Protein AF-A0A523PJ08-F1 (afdb_monomer_lite)

Foldseek 3Di:
DVCPPDDDDDPVVDPDDDDDDPEAEAALCLVDDPPDDDPHDPPHHYYVHDDPQDPVNVCVVSVNDD

Secondary structure (DSSP, 8-state):
---TT-----GGG--SPPPPPS--EE--GGGS-TTPPP-PPTT-EE-SS--SS-HHHHHHHTT---

pLDDT: mean 90.4, std 8.82, range [63.31, 98.0]

Structure (mmCIF, N/CA/C/O backbone):
data_AF-A0A523PJ08-F1
#
_entry.id   AF-A0A523PJ08-F1
#
loop_
_atom_site.group_PDB
_atom_site.id
_atom_site.type_symbol
_atom_site.label_atom_id
_atom_site.label_alt_id
_atom_site.label_comp_id
_atom_site.label_asym_id
_atom_site.label_entity_id
_atom_site.label_seq_id
_atom_site.pdbx_PDB_ins_code
_atom_site.Ca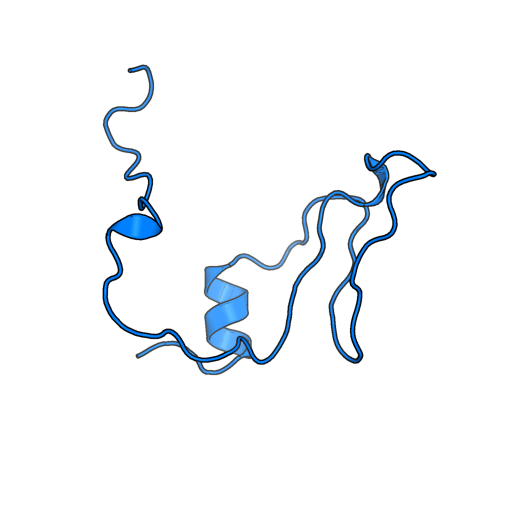rtn_x
_atom_site.Cartn_y
_atom_site.Cartn_z
_atom_site.occupancy
_atom_site.B_iso_or_equiv
_atom_site.auth_seq_id
_atom_site.auth_comp_id
_atom_site.auth_asym_id
_atom_site.auth_atom_id
_atom_site.pdbx_PDB_model_num
ATOM 1 N N . PRO A 1 1 ? 18.035 6.175 17.500 1.00 63.44 1 PRO A N 1
ATOM 2 C CA . PRO A 1 1 ? 17.211 6.266 16.272 1.00 63.44 1 PRO A CA 1
ATOM 3 C C . PRO A 1 1 ? 17.416 7.615 15.565 1.00 63.44 1 PRO A C 1
ATOM 5 O O . PRO A 1 1 ? 17.457 8.640 16.232 1.00 63.44 1 PRO A O 1
ATOM 8 N N . THR A 1 2 ? 17.617 7.594 14.245 1.00 70.31 2 THR A N 1
ATOM 9 C CA . THR A 1 2 ? 18.005 8.771 13.433 1.00 70.31 2 THR A CA 1
ATOM 10 C C . THR A 1 2 ? 16.831 9.696 13.086 1.00 70.31 2 THR A C 1
ATOM 12 O O . THR A 1 2 ? 17.060 10.813 12.647 1.00 70.31 2 THR A O 1
ATOM 15 N N . TRP A 1 3 ? 15.594 9.254 13.332 1.00 79.00 3 TRP A N 1
ATOM 16 C CA . TRP A 1 3 ? 14.357 9.984 13.023 1.00 79.00 3 TRP A CA 1
ATOM 17 C C . TRP A 1 3 ? 13.351 9.805 14.172 1.00 79.00 3 TRP A C 1
ATOM 19 O O . TRP A 1 3 ? 12.452 8.967 14.085 1.00 79.00 3 TRP A O 1
ATOM 29 N N . PRO A 1 4 ? 13.574 10.460 15.324 1.00 77.19 4 PRO A N 1
ATOM 30 C CA . PRO A 1 4 ? 12.756 10.281 16.527 1.00 77.19 4 PRO A CA 1
ATOM 31 C C . PRO A 1 4 ? 11.286 10.696 16.355 1.00 77.19 4 PRO A C 1
ATOM 33 O O . PRO A 1 4 ? 10.441 10.274 17.139 1.00 77.19 4 PRO A O 1
ATOM 36 N N . GLU A 1 5 ? 10.981 11.507 15.349 1.00 82.62 5 GLU A N 1
ATOM 37 C CA . GLU A 1 5 ? 9.642 11.988 15.012 1.00 82.62 5 GLU A CA 1
ATOM 38 C C . GLU A 1 5 ? 8.817 11.017 14.155 1.00 82.62 5 GLU A C 1
ATOM 40 O O . GLU A 1 5 ? 7.601 11.182 14.054 1.00 82.62 5 GLU A O 1
ATOM 45 N N . LEU A 1 6 ? 9.438 9.998 13.548 1.00 78.19 6 LEU A N 1
ATOM 46 C CA . LEU A 1 6 ? 8.703 9.013 12.759 1.00 78.19 6 LEU A CA 1
ATOM 47 C C . LEU A 1 6 ? 7.948 8.051 13.680 1.00 78.19 6 LEU A C 1
ATOM 49 O O . LEU A 1 6 ? 8.532 7.200 14.353 1.00 78.19 6 LEU A O 1
ATOM 53 N N . ILE A 1 7 ? 6.620 8.153 13.664 1.00 75.75 7 ILE A N 1
ATOM 54 C CA . ILE A 1 7 ? 5.752 7.117 14.215 1.00 75.75 7 ILE A CA 1
ATOM 55 C C . ILE A 1 7 ? 5.654 6.012 13.169 1.00 75.75 7 ILE A C 1
ATOM 57 O O . ILE A 1 7 ? 5.086 6.202 12.097 1.00 75.75 7 ILE A O 1
ATOM 61 N N . HIS A 1 8 ? 6.208 4.847 13.489 1.00 70.50 8 HIS A N 1
ATOM 62 C CA . HIS A 1 8 ? 6.030 3.639 12.695 1.00 70.50 8 HIS A CA 1
ATOM 63 C C . HIS A 1 8 ? 4.835 2.871 13.267 1.00 70.50 8 HIS A C 1
ATOM 65 O O . HIS A 1 8 ? 5.010 2.169 14.267 1.00 70.50 8 HIS A O 1
ATOM 71 N N . PRO A 1 9 ? 3.618 3.019 12.705 1.00 71.06 9 PRO A N 1
ATOM 72 C CA . PRO A 1 9 ? 2.464 2.281 13.191 1.00 71.06 9 PRO A CA 1
ATOM 73 C C . PRO A 1 9 ? 2.771 0.786 13.124 1.00 71.06 9 PRO A C 1
ATOM 75 O O . PRO A 1 9 ? 3.073 0.232 12.066 1.00 71.06 9 PRO A O 1
ATOM 78 N N . PHE A 1 10 ? 2.742 0.136 14.283 1.00 81.19 10 PHE A N 1
ATOM 79 C CA . PHE A 1 10 ? 2.944 -1.297 14.368 1.00 81.19 10 PHE A CA 1
ATOM 80 C C . PHE A 1 10 ? 1.605 -1.962 14.078 1.00 81.19 10 PHE A C 1
ATOM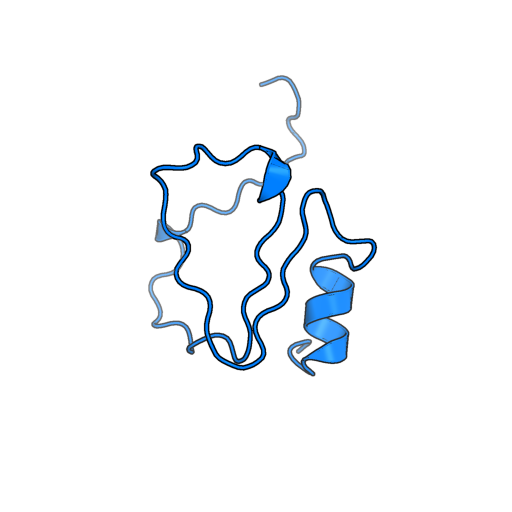 82 O O . PHE A 1 10 ? 0.656 -1.774 14.834 1.00 81.19 10 PHE A O 1
ATOM 89 N N . ALA A 1 11 ? 1.507 -2.717 12.983 1.00 79.25 11 ALA A N 1
ATOM 90 C CA . ALA A 1 11 ? 0.232 -3.286 12.540 1.00 79.25 11 ALA A CA 1
ATOM 91 C C . ALA A 1 11 ? -0.456 -4.132 13.628 1.00 79.25 11 ALA A C 1
ATOM 93 O O . ALA A 1 11 ? -1.678 -4.140 13.718 1.00 79.25 11 ALA A O 1
ATOM 94 N N . SER A 1 12 ? 0.314 -4.782 14.510 1.00 82.06 12 SER A N 1
ATOM 95 C CA . SER A 1 12 ? -0.251 -5.566 15.615 1.00 82.06 12 SER A CA 1
ATOM 96 C C . SER A 1 12 ? -0.819 -4.725 16.768 1.00 82.06 12 SER A C 1
ATOM 98 O O . SER A 1 12 ? -1.275 -5.302 17.750 1.00 82.06 12 SER A O 1
ATOM 100 N N . ALA A 1 13 ? -0.737 -3.393 16.708 1.00 86.38 13 ALA A N 1
ATOM 101 C CA . ALA A 1 13 ? -1.406 -2.499 17.653 1.00 86.38 13 ALA A CA 1
ATOM 102 C C . ALA A 1 13 ? -2.901 -2.328 17.332 1.00 86.38 13 ALA A C 1
ATOM 104 O O . ALA A 1 13 ? -3.630 -1.759 18.139 1.00 86.38 13 ALA A O 1
ATOM 105 N N . ILE A 1 14 ? -3.353 -2.806 16.167 1.00 85.38 14 ILE A N 1
ATOM 106 C CA . ILE A 1 14 ? -4.759 -2.826 15.772 1.00 85.38 14 ILE A CA 1
ATOM 107 C C . ILE A 1 14 ? -5.333 -4.191 16.163 1.00 85.38 14 ILE A C 1
ATOM 109 O O . ILE A 1 14 ? -4.983 -5.215 15.581 1.00 85.38 14 ILE A O 1
ATOM 113 N N . ASP A 1 15 ? -6.199 -4.202 17.170 1.00 88.75 15 ASP A N 1
ATOM 114 C CA . ASP A 1 15 ? -6.866 -5.392 17.713 1.00 88.75 15 ASP A CA 1
ATOM 115 C C . ASP A 1 15 ? -8.275 -5.616 17.137 1.00 88.75 15 ASP A C 1
ATOM 117 O O . ASP A 1 15 ? -8.916 -6.636 17.398 1.00 88.75 15 ASP A O 1
ATOM 121 N N . THR A 1 16 ? -8.750 -4.681 16.316 1.00 88.25 16 THR A N 1
ATOM 122 C CA . THR A 1 16 ? -10.032 -4.759 15.618 1.00 88.25 16 THR A CA 1
ATOM 123 C C . THR A 1 16 ? -9.860 -5.279 14.194 1.00 88.25 16 THR A C 1
ATOM 125 O O . THR A 1 16 ? -8.845 -5.058 13.533 1.00 88.25 16 THR A O 1
ATOM 128 N N . ALA A 1 17 ? -10.873 -5.989 13.696 1.00 89.00 17 ALA A N 1
ATOM 129 C CA . ALA A 1 17 ? -10.888 -6.415 12.305 1.00 89.00 17 ALA A CA 1
ATOM 130 C C . ALA A 1 17 ? -11.011 -5.190 11.386 1.00 89.00 17 ALA A C 1
ATOM 132 O O . ALA A 1 17 ? -11.969 -4.424 11.491 1.00 89.00 17 ALA A O 1
ATOM 133 N N . LEU A 1 18 ? -10.058 -5.031 10.468 1.00 87.00 18 LEU A N 1
ATOM 134 C CA . LEU A 1 18 ? -10.105 -3.988 9.449 1.00 87.00 18 LEU A CA 1
ATOM 135 C C . LEU A 1 18 ? -10.958 -4.434 8.252 1.00 87.00 18 LEU A C 1
ATOM 137 O O . LEU A 1 18 ? -10.932 -5.617 7.887 1.00 87.00 18 LEU A O 1
ATOM 141 N N . PRO A 1 19 ? -11.692 -3.510 7.607 1.00 89.31 19 PRO A N 1
ATOM 142 C CA . PRO A 1 19 ? -12.362 -3.813 6.354 1.00 89.31 19 PRO A CA 1
ATOM 143 C C . PRO A 1 19 ? -11.335 -4.124 5.260 1.00 89.31 19 PRO A C 1
ATOM 145 O O . PRO A 1 19 ? -10.177 -3.703 5.305 1.00 89.31 19 PRO A O 1
ATOM 148 N N . ARG A 1 20 ? -11.773 -4.855 4.234 1.00 89.88 20 ARG A N 1
ATOM 149 C CA . ARG A 1 20 ? -10.968 -5.042 3.025 1.00 89.88 20 ARG A CA 1
ATOM 150 C C . ARG A 1 20 ? -10.852 -3.704 2.294 1.00 89.88 20 ARG A C 1
ATOM 152 O O . ARG A 1 20 ? -11.868 -3.054 2.064 1.00 89.88 20 ARG A O 1
ATOM 159 N N . ALA A 1 21 ? -9.635 -3.337 1.895 1.00 90.25 21 ALA A N 1
ATOM 160 C CA . ALA A 1 21 ? -9.424 -2.167 1.054 1.00 90.25 21 ALA A CA 1
ATOM 161 C C . ALA A 1 21 ? -10.134 -2.344 -0.308 1.00 90.25 21 ALA A C 1
ATOM 163 O O . ALA A 1 21 ? -10.050 -3.432 -0.889 1.00 90.25 21 ALA A O 1
ATOM 164 N N . PRO A 1 22 ? -10.822 -1.307 -0.816 1.00 91.75 22 PRO A N 1
ATOM 165 C CA . PRO A 1 22 ? -11.519 -1.363 -2.102 1.00 91.75 22 PRO A CA 1
ATOM 166 C C . PRO A 1 22 ? -10.576 -1.486 -3.311 1.00 91.75 22 PRO A C 1
ATOM 168 O O . PRO A 1 22 ? -10.981 -2.022 -4.335 1.00 91.75 22 PRO A O 1
ATOM 171 N N . GLU A 1 23 ? -9.326 -1.033 -3.183 1.00 95.12 23 GLU A N 1
ATOM 172 C CA . GLU A 1 23 ? -8.298 -1.039 -4.235 1.00 95.12 23 GLU A CA 1
ATOM 173 C C . GLU A 1 23 ? -6.915 -1.259 -3.597 1.00 95.12 23 GLU A C 1
ATOM 175 O O . GLU A 1 23 ? -6.705 -0.894 -2.437 1.00 95.12 23 GLU A O 1
ATOM 180 N N . SER A 1 24 ? -5.967 -1.858 -4.325 1.00 95.44 24 SER A N 1
ATOM 181 C CA . SER A 1 24 ? -4.545 -1.871 -3.954 1.00 95.44 24 SER A CA 1
ATOM 182 C C . SER A 1 24 ? -3.681 -1.138 -4.984 1.00 95.44 24 SER A C 1
ATOM 184 O O . SER A 1 24 ? -3.917 -1.213 -6.190 1.00 95.44 24 SER A O 1
ATOM 186 N N . THR A 1 25 ? -2.625 -0.478 -4.502 1.00 96.69 25 THR A N 1
ATOM 187 C CA . THR A 1 25 ? -1.605 0.161 -5.345 1.00 96.69 25 THR A CA 1
ATOM 188 C C . THR A 1 25 ? -0.288 -0.595 -5.233 1.00 96.69 25 THR A C 1
ATOM 190 O O . THR A 1 25 ? 0.307 -0.687 -4.158 1.00 96.69 25 THR A O 1
ATOM 193 N N . HIS A 1 26 ? 0.195 -1.112 -6.360 1.00 97.44 26 HIS A N 1
ATOM 194 C CA . HIS A 1 26 ? 1.446 -1.857 -6.462 1.00 97.44 26 HIS A CA 1
ATOM 195 C C . HIS A 1 26 ? 2.530 -0.953 -7.045 1.00 97.44 26 HIS A C 1
ATOM 197 O O . HIS A 1 26 ? 2.499 -0.614 -8.226 1.00 97.44 26 HIS A O 1
ATOM 203 N N . LEU A 1 27 ? 3.491 -0.555 -6.214 1.00 97.38 27 LEU A N 1
ATOM 204 C CA . LEU A 1 27 ? 4.596 0.336 -6.583 1.00 97.38 27 LEU A CA 1
ATOM 205 C C . LEU A 1 27 ? 5.934 -0.405 -6.641 1.00 97.38 27 LEU A C 1
ATOM 207 O O . LEU A 1 27 ? 6.087 -1.486 -6.070 1.00 97.38 27 LEU A O 1
ATOM 211 N N . MET A 1 28 ? 6.923 0.196 -7.308 1.00 97.44 28 MET A N 1
ATOM 212 C CA . MET A 1 28 ? 8.280 -0.357 -7.458 1.00 97.44 28 MET A CA 1
ATOM 213 C C . MET A 1 28 ? 8.339 -1.707 -8.201 1.00 97.44 28 MET A C 1
ATOM 215 O O . MET A 1 28 ? 9.290 -2.480 -8.030 1.00 97.44 28 MET A O 1
ATOM 219 N N . LEU A 1 29 ? 7.355 -2.001 -9.061 1.00 97.88 29 LEU A N 1
ATOM 220 C CA . LEU A 1 29 ? 7.293 -3.265 -9.801 1.00 97.88 29 LEU A CA 1
ATOM 221 C C . LEU A 1 29 ? 8.474 -3.451 -10.763 1.00 97.88 29 LEU A C 1
ATOM 223 O O . LEU A 1 29 ? 8.920 -4.583 -10.947 1.00 97.88 29 LEU A O 1
ATOM 227 N N . GLY A 1 30 ? 9.057 -2.365 -11.280 1.00 97.19 30 GLY A N 1
ATOM 228 C CA . GLY A 1 30 ? 10.231 -2.406 -12.157 1.00 97.19 30 GLY A CA 1
ATOM 229 C C . GLY A 1 30 ? 11.498 -2.897 -11.447 1.00 97.19 30 GLY A C 1
ATOM 230 O O . GLY A 1 30 ? 12.447 -3.344 -12.086 1.00 97.19 30 GLY A O 1
ATOM 231 N N . SER A 1 31 ? 11.510 -2.864 -10.109 1.00 97.50 31 SER A N 1
ATOM 232 C CA . SER A 1 31 ? 12.605 -3.389 -9.283 1.00 97.50 31 SER A CA 1
ATOM 233 C C . SER A 1 31 ? 12.351 -4.813 -8.773 1.00 97.50 31 SER A C 1
ATOM 235 O O . SER A 1 31 ? 13.251 -5.425 -8.184 1.00 97.50 31 SER A O 1
ATOM 237 N N . LYS A 1 32 ? 11.147 -5.371 -8.982 1.00 96.56 32 LYS A N 1
ATOM 238 C CA . LYS A 1 32 ? 10.822 -6.734 -8.545 1.00 96.56 32 LYS A CA 1
ATOM 239 C C . LYS A 1 32 ? 11.600 -7.752 -9.379 1.00 96.56 32 LYS A C 1
ATOM 241 O O . LYS A 1 32 ? 11.843 -7.571 -10.571 1.00 96.56 32 LYS A O 1
ATOM 246 N N . LYS A 1 33 ? 11.986 -8.874 -8.771 1.00 97.31 33 LYS A N 1
ATOM 247 C CA . LYS A 1 33 ? 12.603 -9.974 -9.526 1.00 97.31 33 LYS A CA 1
ATOM 248 C C . LYS A 1 33 ? 11.567 -10.625 -10.444 1.00 97.31 33 LYS A C 1
ATOM 250 O O . LYS A 1 33 ? 10.415 -10.780 -10.057 1.00 97.31 33 LYS A O 1
ATOM 255 N N . ALA A 1 34 ? 11.997 -11.081 -11.619 1.00 95.06 34 ALA A N 1
ATOM 256 C CA . ALA A 1 34 ? 11.106 -11.670 -12.623 1.00 95.06 34 ALA A CA 1
ATOM 257 C C . ALA A 1 34 ? 10.303 -12.887 -12.117 1.00 95.06 34 ALA A C 1
ATOM 259 O O . ALA A 1 34 ? 9.193 -13.119 -12.578 1.00 95.06 34 ALA A O 1
ATOM 260 N N . TRP A 1 35 ? 10.840 -13.643 -11.154 1.00 96.81 35 TRP A N 1
ATOM 261 C CA . TRP A 1 35 ? 10.164 -14.803 -10.562 1.00 96.81 35 TRP A CA 1
ATOM 262 C C . TRP A 1 35 ? 9.112 -14.441 -9.501 1.00 96.81 35 TRP A C 1
ATOM 264 O O . TRP A 1 35 ? 8.361 -15.312 -9.072 1.00 96.81 35 TRP A O 1
ATOM 274 N N . VAL A 1 36 ? 9.040 -13.180 -9.061 1.00 97.12 36 VAL A N 1
ATOM 275 C CA . VAL A 1 36 ? 8.005 -12.717 -8.130 1.00 97.12 36 VAL A CA 1
ATOM 276 C C . VAL A 1 36 ? 6.737 -12.445 -8.924 1.00 97.12 36 VAL A C 1
ATOM 278 O O . VAL A 1 36 ? 6.726 -11.569 -9.789 1.00 97.12 36 VAL A O 1
ATOM 281 N N . VAL A 1 37 ? 5.657 -13.153 -8.612 1.00 96.81 37 VAL A N 1
ATOM 282 C CA . VAL A 1 37 ? 4.319 -12.882 -9.151 1.00 96.81 37 VAL A CA 1
ATOM 283 C C . VAL A 1 37 ? 3.595 -11.961 -8.170 1.00 96.81 37 VAL A C 1
ATOM 285 O O . VAL A 1 37 ? 3.520 -12.275 -6.986 1.00 96.81 37 VAL A O 1
ATOM 288 N N . ALA A 1 38 ? 3.118 -10.809 -8.642 1.00 95.69 38 ALA A N 1
ATOM 289 C CA . ALA A 1 38 ? 2.342 -9.882 -7.818 1.00 95.69 38 ALA A CA 1
ATOM 290 C C . ALA A 1 38 ? 0.857 -10.283 -7.858 1.00 95.69 38 ALA A C 1
ATOM 292 O O . ALA A 1 38 ? 0.363 -10.649 -8.925 1.00 95.69 38 ALA A O 1
ATOM 293 N N . ASP A 1 39 ? 0.167 -10.220 -6.716 1.00 95.69 39 ASP A N 1
ATOM 294 C CA . ASP A 1 39 ? -1.285 -10.454 -6.619 1.00 95.69 39 ASP A CA 1
ATOM 295 C C . ASP A 1 39 ? -2.039 -9.202 -7.083 1.00 95.69 39 ASP A C 1
ATOM 297 O O . ASP A 1 39 ? -2.524 -8.420 -6.270 1.00 95.69 39 ASP A O 1
ATOM 301 N N . ILE A 1 40 ? -2.048 -8.972 -8.397 1.00 96.44 40 ILE A N 1
ATOM 302 C CA . ILE A 1 40 ? -2.756 -7.850 -9.018 1.00 96.44 40 ILE A CA 1
ATOM 303 C C . ILE A 1 40 ? -4.207 -8.257 -9.272 1.00 96.44 40 ILE A C 1
ATOM 305 O O . ILE A 1 40 ? -4.460 -9.243 -9.972 1.00 96.44 40 ILE A O 1
ATOM 309 N N . ARG A 1 41 ? -5.159 -7.484 -8.748 1.00 95.12 41 ARG A N 1
ATOM 310 C CA . ARG A 1 41 ? -6.596 -7.685 -8.976 1.00 95.12 41 ARG A CA 1
ATOM 311 C C . ARG A 1 41 ? -7.156 -6.722 -10.013 1.00 95.12 41 ARG A C 1
ATOM 313 O O . ARG A 1 41 ? -6.492 -5.798 -10.477 1.00 95.12 41 ARG A O 1
ATOM 320 N N . GLU A 1 42 ? -8.407 -6.963 -10.389 1.00 93.00 42 GLU A N 1
ATOM 321 C CA . GLU A 1 42 ? -9.174 -6.011 -11.185 1.00 93.00 42 GLU A CA 1
ATOM 322 C C . GLU A 1 42 ? -9.232 -4.661 -10.451 1.00 93.00 42 GLU A C 1
ATOM 324 O O . GLU A 1 42 ? -9.499 -4.627 -9.252 1.00 93.00 42 GLU A O 1
ATOM 329 N N . HIS A 1 43 ? -8.955 -3.576 -11.179 1.00 91.56 43 HIS A N 1
ATOM 330 C CA . HIS A 1 43 ? -8.866 -2.187 -10.696 1.00 91.56 43 HIS A CA 1
ATOM 331 C C . HIS A 1 43 ? -7.620 -1.805 -9.882 1.00 91.56 43 HIS A C 1
ATOM 333 O O . HIS A 1 43 ? -7.437 -0.620 -9.613 1.00 91.56 43 HIS A O 1
ATOM 339 N N . ASP A 1 44 ? -6.722 -2.741 -9.567 1.00 96.31 44 ASP A N 1
ATOM 340 C CA . ASP A 1 44 ? -5.469 -2.395 -8.893 1.00 96.31 44 ASP A CA 1
ATOM 341 C C . ASP A 1 44 ? -4.560 -1.538 -9.786 1.00 96.31 44 ASP A C 1
ATOM 343 O O . ASP A 1 44 ? -4.375 -1.802 -10.981 1.00 96.31 44 ASP A O 1
ATOM 347 N N . GLN A 1 45 ? -3.920 -0.541 -9.178 1.00 96.44 45 GLN A N 1
ATOM 348 C CA . GLN A 1 45 ? -2.959 0.308 -9.873 1.00 96.44 45 GLN A CA 1
ATOM 349 C C . GLN A 1 45 ? -1.556 -0.294 -9.838 1.00 96.44 45 GLN A C 1
ATOM 351 O O . GLN A 1 45 ? -1.148 -0.909 -8.851 1.00 96.44 45 GLN A O 1
ATOM 356 N N . GLN A 1 46 ? -0.796 -0.100 -10.915 1.00 97.75 46 GLN A N 1
ATOM 357 C CA . GLN A 1 46 ? 0.522 -0.702 -11.105 1.00 97.75 46 GLN A CA 1
ATOM 358 C C . GLN A 1 46 ? 1.529 0.344 -11.570 1.00 97.75 46 GLN A C 1
ATOM 360 O O . GLN A 1 46 ? 1.307 1.020 -12.573 1.00 97.75 46 GLN A O 1
ATOM 365 N N . TYR A 1 47 ? 2.655 0.431 -10.865 1.00 98.00 47 TYR A N 1
ATOM 366 C CA . TYR A 1 47 ? 3.712 1.394 -11.139 1.00 98.00 47 TYR A CA 1
ATOM 367 C C . TYR A 1 47 ? 5.094 0.741 -11.061 1.00 98.00 47 TYR A C 1
ATOM 369 O O . TYR A 1 47 ? 5.428 0.039 -10.101 1.00 98.00 47 TYR A O 1
ATOM 377 N N . ASP A 1 48 ? 5.941 1.027 -12.054 1.00 98.00 48 ASP A N 1
ATOM 378 C CA . ASP A 1 48 ? 7.337 0.575 -12.054 1.00 98.00 48 ASP A CA 1
ATOM 379 C C . ASP A 1 48 ? 8.169 1.246 -10.951 1.00 98.00 48 ASP A C 1
ATOM 381 O O . ASP A 1 48 ? 9.114 0.646 -10.432 1.00 98.00 48 ASP A O 1
ATOM 385 N N . HIS A 1 49 ? 7.776 2.463 -10.570 1.00 97.69 49 HIS A N 1
ATOM 386 C CA . HIS A 1 49 ? 8.362 3.291 -9.517 1.00 97.69 49 HIS A CA 1
ATOM 387 C C . HIS A 1 49 ? 7.267 3.768 -8.548 1.00 97.69 49 HIS A C 1
ATO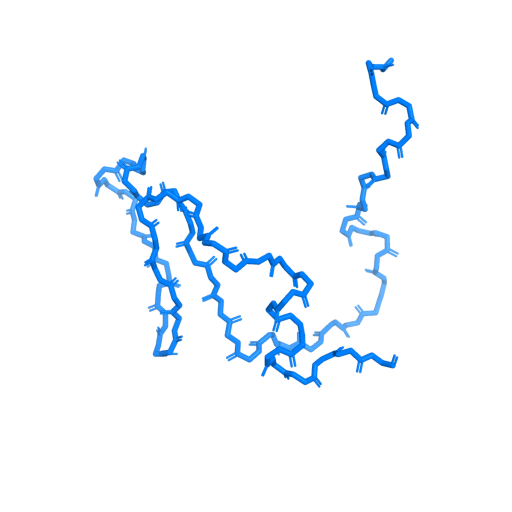M 389 O O . HIS A 1 49 ? 6.216 3.137 -8.445 1.00 97.69 49 HIS A O 1
ATOM 395 N N . TYR A 1 50 ? 7.515 4.842 -7.799 1.00 96.44 50 TYR A N 1
ATOM 396 C CA . TYR A 1 50 ? 6.486 5.468 -6.971 1.00 96.44 50 TYR A CA 1
ATOM 397 C C . TYR A 1 50 ? 5.453 6.204 -7.841 1.00 96.44 50 TYR A C 1
ATOM 399 O O . TYR A 1 50 ? 5.855 6.849 -8.814 1.00 96.44 50 TYR A O 1
ATOM 407 N N . PRO A 1 51 ? 4.153 6.128 -7.504 1.00 97.00 51 PRO A N 1
ATOM 408 C CA . PRO A 1 51 ? 3.135 6.966 -8.127 1.00 97.00 51 PRO A CA 1
ATOM 409 C C . PRO A 1 51 ? 3.298 8.437 -7.722 1.00 97.00 51 PRO A C 1
ATOM 411 O O . PRO A 1 51 ? 3.910 8.747 -6.698 1.00 97.00 51 PRO A O 1
ATOM 414 N N . GLU A 1 52 ? 2.706 9.339 -8.506 1.00 97.00 52 GLU A N 1
ATOM 415 C CA . GLU A 1 52 ? 2.528 10.740 -8.095 1.00 97.00 52 GLU A CA 1
ATOM 416 C C . GLU A 1 52 ? 1.478 10.872 -6.978 1.00 97.00 52 GLU A C 1
ATOM 418 O O . GLU A 1 52 ? 1.588 11.749 -6.123 1.00 97.00 52 GLU A O 1
ATOM 423 N N . GLU A 1 53 ? 0.478 9.983 -6.964 1.00 96.44 53 GLU A N 1
ATOM 424 C CA . GLU A 1 53 ? -0.552 9.924 -5.926 1.00 96.44 53 GLU A CA 1
ATOM 425 C C . GLU A 1 53 ? 0.059 9.562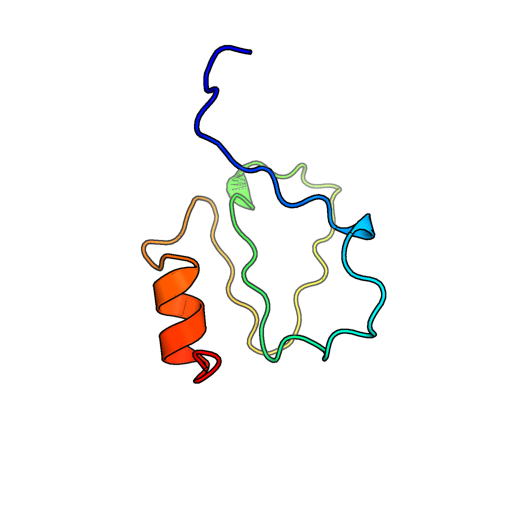 -4.562 1.00 96.44 53 GLU A C 1
ATOM 427 O O . GLU A 1 53 ? 0.731 8.540 -4.402 1.00 96.44 53 GLU A O 1
ATOM 432 N N . SER A 1 54 ? -0.204 10.394 -3.552 1.00 94.81 54 SER A N 1
ATOM 433 C CA . SER A 1 54 ? 0.160 10.101 -2.164 1.00 94.81 54 SER A CA 1
ATOM 434 C C . SER A 1 54 ? -0.856 9.153 -1.513 1.00 94.81 54 SER A C 1
ATOM 436 O O . SER A 1 54 ? -2.009 9.087 -1.927 1.00 94.81 54 SER A O 1
ATOM 438 N N . ILE A 1 55 ? -0.488 8.472 -0.422 1.00 91.69 55 ILE A N 1
ATOM 439 C CA . ILE A 1 55 ? -1.449 7.645 0.335 1.00 91.69 55 ILE A CA 1
ATOM 440 C C . ILE A 1 55 ? -2.635 8.459 0.890 1.00 91.69 55 ILE A C 1
ATOM 442 O O . ILE A 1 55 ? -3.734 7.933 1.037 1.00 91.69 55 ILE A O 1
ATOM 446 N N . ALA A 1 56 ? -2.438 9.747 1.190 1.00 93.44 56 ALA A N 1
ATOM 447 C CA . ALA A 1 56 ? -3.525 10.622 1.627 1.00 93.44 56 ALA A CA 1
ATOM 448 C C . ALA A 1 56 ? -4.463 10.963 0.459 1.00 93.44 56 ALA A C 1
ATOM 450 O O . ALA A 1 56 ? -5.678 10.959 0.612 1.00 93.44 56 ALA A O 1
ATOM 451 N N . ASP A 1 57 ? -3.899 11.212 -0.722 1.00 96.19 57 ASP A N 1
ATOM 452 C CA . ASP A 1 57 ? -4.648 11.474 -1.955 1.00 96.19 57 ASP A CA 1
ATOM 453 C C . ASP A 1 57 ? -5.444 10.236 -2.380 1.00 96.19 57 ASP A C 1
ATOM 455 O O . ASP A 1 57 ? -6.611 10.355 -2.747 1.00 96.19 57 ASP A O 1
ATOM 459 N N . TRP A 1 58 ? -4.852 9.051 -2.217 1.00 95.31 58 TRP A N 1
ATOM 460 C CA . TRP A 1 58 ? -5.532 7.773 -2.383 1.00 95.31 58 TRP A CA 1
ATOM 461 C C . TRP A 1 58 ? -6.748 7.664 -1.452 1.00 95.31 58 TRP A C 1
ATOM 463 O O . TRP A 1 58 ? -7.851 7.404 -1.925 1.00 95.31 58 TRP A O 1
ATOM 473 N N . HIS A 1 59 ? -6.602 7.947 -0.149 1.00 93.94 59 HIS A N 1
ATOM 474 C CA . HIS A 1 59 ? -7.745 7.941 0.777 1.00 93.94 59 HIS A CA 1
ATOM 475 C C . HIS A 1 59 ? -8.842 8.933 0.367 1.00 93.94 59 HIS A C 1
ATOM 477 O O . HIS A 1 59 ? -10.018 8.582 0.455 1.00 93.94 59 HIS A O 1
ATOM 483 N N . ARG A 1 60 ? -8.481 10.129 -0.128 1.00 95.38 60 ARG A N 1
ATOM 484 C CA . ARG A 1 60 ? -9.452 11.099 -0.667 1.00 95.38 60 ARG A CA 1
ATOM 485 C C . ARG A 1 60 ? -10.210 10.550 -1.860 1.00 95.38 60 ARG A C 1
ATOM 487 O O . ARG A 1 60 ? -11.434 10.605 -1.876 1.00 95.38 60 ARG A O 1
ATOM 494 N N . ARG A 1 61 ? -9.495 10.019 -2.854 1.00 95.19 61 ARG A N 1
ATOM 495 C CA . ARG A 1 61 ? -10.097 9.462 -4.073 1.00 95.19 61 ARG A CA 1
ATOM 496 C C . ARG A 1 61 ? -11.011 8.277 -3.768 1.00 95.19 61 ARG A C 1
ATOM 498 O O . ARG A 1 61 ? -12.024 8.117 -4.439 1.00 95.19 61 ARG A O 1
ATOM 505 N N . MET A 1 62 ? -10.653 7.469 -2.771 1.00 93.62 62 MET A N 1
ATOM 506 C CA . MET A 1 62 ? -11.441 6.314 -2.335 1.00 93.62 62 MET A CA 1
ATOM 507 C C . MET A 1 62 ? -12.563 6.670 -1.349 1.00 93.62 62 MET A C 1
ATOM 509 O O . MET A 1 62 ? -13.267 5.765 -0.909 1.00 93.62 62 MET A O 1
ATOM 513 N N . GLU A 1 63 ? -12.722 7.952 -0.995 1.00 93.19 63 GLU A N 1
ATOM 514 C CA . GL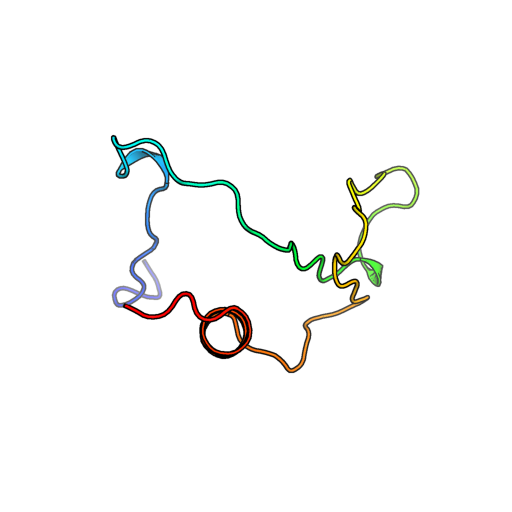U A 1 63 ? -13.718 8.435 -0.027 1.00 93.19 63 GLU A CA 1
ATOM 515 C C . GLU A 1 63 ? -13.600 7.742 1.350 1.00 93.19 63 GLU A C 1
ATOM 517 O O . GLU A 1 63 ? -14.593 7.414 1.997 1.00 93.19 63 GLU A O 1
ATOM 522 N N . LEU A 1 64 ? -12.362 7.497 1.799 1.00 90.62 64 LEU A N 1
ATOM 523 C CA . LEU A 1 64 ? -12.040 6.798 3.055 1.00 90.62 64 LEU A CA 1
ATOM 524 C C . LEU A 1 64 ? -11.604 7.736 4.194 1.00 90.62 64 LEU A C 1
ATOM 526 O O . LEU A 1 64 ? -11.264 7.266 5.281 1.00 90.62 64 LEU A O 1
ATOM 530 N N . GLU A 1 65 ? -11.577 9.048 3.962 1.00 82.94 65 GLU A N 1
ATOM 531 C CA . GLU A 1 65 ? -11.351 10.027 5.029 1.00 82.94 65 GLU A CA 1
ATOM 532 C C . GLU A 1 65 ? -12.579 10.084 5.958 1.00 82.94 65 GLU A C 1
ATOM 534 O O . GLU A 1 65 ? -13.718 10.036 5.495 1.00 82.94 65 GLU A O 1
ATOM 539 N N . THR A 1 66 ? -12.343 10.122 7.274 1.00 63.31 66 THR A N 1
ATOM 540 C CA . THR A 1 66 ? -13.394 10.153 8.314 1.00 63.31 66 THR A CA 1
ATOM 541 C C . THR A 1 66 ? -13.675 11.574 8.779 1.0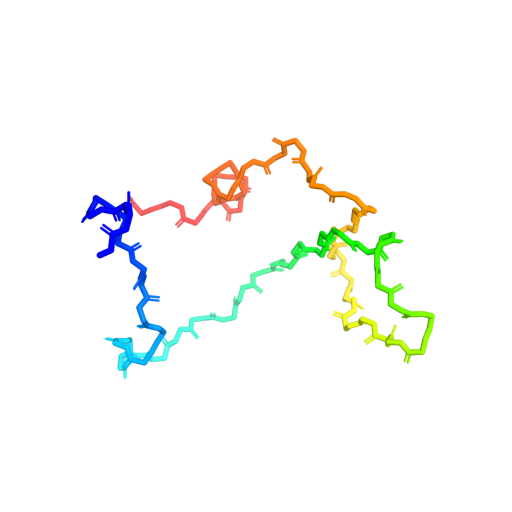0 63.31 66 THR A C 1
ATOM 543 O O . THR A 1 66 ? -12.692 12.334 8.937 1.00 63.31 66 THR A O 1
#

Sequence (66 aa):
PTWPELIHPFASAIDTALPRAPESTHLMLGSKKAWVVADIREHDQQYDHYPEESIADWHRRMELET

Radius of gyration: 14.91 Å; chains: 1; bounding box: 32×27×30 Å